Protein 6HMZ (pdb70)

B-factor: mean 32.83, std 10.63, range [16.43, 97.8]

Sequence (172 aa):
ANPKVFFDILIGKMKAGRVVMELFADVTPRTADNFRALCTGEKGIGQAGKALHYKGSAFHRIIPGFMCQGGDFTRGNGTGGESIYGAKFQDENFKLKHTGPGILSMANSGPNTNGSQFFICTDKTAWLDGKHVVFGKVVDGYNVVKAMEKVGSERGVTSEPVVIEDCGEIVA

Structure (mmCIF, N/CA/C/O backbone):
data_6HMZ
#
_entry.id   6HMZ
#
_cell.length_a   86.580
_cell.length_b   86.580
_cell.length_c   119.520
_cell.angle_alpha   90.000
_cell.angle_beta   90.000
_cell.angle_gamma   90.000
#
_symmetry.space_group_name_H-M   'I 41 2 2'
#
loop_
_entity.id
_entity.type
_entity.pdbx_description
1 polymer 'Peptidyl-prolyl cis-trans isomerase'
2 polymer Cyclosporin
3 non-polymer 'MAGNESIUM ION'
4 non-polymer 'MALONATE ION'
5 water water
#
loop_
_atom_site.group_PDB
_atom_site.id
_atom_site.type_symbol
_atom_site.label_atom_id
_atom_site.label_alt_id
_atom_site.label_comp_id
_atom_site.label_asym_id
_atom_site.label_entity_id
_atom_site.label_seq_id
_atom_site.pdbx_PDB_ins_code
_atom_site.Cartn_x
_atom_site.Cartn_y
_atom_site.Cartn_z
_atom_site.occupancy
_atom_site.B_iso_or_equiv
_atom_site.auth_seq_id
_atom_site.auth_comp_id
_atom_site.auth_asym_id
_atom_site.auth_atom_id
_atom_site.pdbx_PDB_model_num
ATOM 1 N N . ALA A 1 2 ? 17.716 -19.229 4.109 1.00 56.06 2 ALA X N 1
ATOM 2 C CA . ALA A 1 2 ? 18.169 -17.841 3.781 1.00 51.35 2 ALA X CA 1
ATOM 3 C C . ALA A 1 2 ? 18.477 -17.072 5.071 1.00 46.02 2 ALA X C 1
ATOM 4 O O . ALA A 1 2 ? 17.883 -17.285 6.115 1.00 45.94 2 ALA X O 1
ATOM 6 N N . ASN A 1 3 ? 19.451 -16.185 4.982 1.00 40.47 3 ASN X N 1
ATOM 7 C CA . ASN A 1 3 ? 19.882 -15.377 6.107 1.00 32.70 3 ASN X CA 1
ATOM 8 C C . ASN A 1 3 ? 18.799 -14.441 6.531 1.00 31.72 3 ASN X C 1
ATOM 9 O O . ASN A 1 3 ? 18.152 -13.819 5.712 1.00 33.59 3 ASN X O 1
ATOM 14 N N . PRO A 1 4 ? 18.564 -14.350 7.831 1.00 30.93 4 PRO X N 1
ATOM 15 C CA . PRO A 1 4 ? 17.527 -13.415 8.267 1.00 27.71 4 PRO X CA 1
ATOM 16 C C . PRO A 1 4 ? 17.869 -11.970 7.978 1.00 27.93 4 PRO X C 1
ATOM 17 O O . PRO A 1 4 ? 19.063 -11.590 7.823 1.00 25.45 4 PRO X O 1
ATOM 21 N N . LYS A 1 5 ? 16.826 -11.164 7.909 1.00 28.85 5 LYS X N 1
ATOM 22 C CA . LYS A 1 5 ? 16.984 -9.701 7.729 1.00 32.49 5 LYS X CA 1
ATOM 23 C C . LYS A 1 5 ? 16.155 -9.016 8.798 1.00 31.52 5 LYS X C 1
ATOM 24 O O . LYS A 1 5 ? 15.052 -9.463 9.130 1.00 25.27 5 LYS X O 1
ATOM 30 N N . VAL A 1 6 ? 16.753 -8.000 9.387 1.00 26.79 6 VAL X N 1
ATOM 31 C CA . VAL A 1 6 ? 16.150 -7.277 10.464 1.00 28.95 6 VAL X CA 1
ATOM 32 C C . VAL A 1 6 ? 16.322 -5.819 10.174 1.00 26.12 6 VAL X C 1
ATOM 33 O O . VAL A 1 6 ? 17.143 -5.464 9.321 1.00 25.46 6 VAL X O 1
ATOM 37 N N . PHE A 1 7 ? 15.542 -5.008 10.881 1.00 26.59 7 PHE X N 1
ATOM 38 C CA . PHE A 1 7 ? 15.565 -3.553 10.715 1.00 29.32 7 PHE X CA 1
ATOM 39 C C . PHE A 1 7 ? 15.547 -2.774 12.005 1.00 28.61 7 PHE X C 1
ATOM 40 O O . PHE A 1 7 ? 15.078 -3.280 13.061 1.00 28.83 7 PHE X O 1
ATOM 48 N N . PHE A 1 8 ? 16.079 -1.547 11.894 1.00 30.81 8 PHE X N 1
ATOM 49 C CA . PHE A 1 8 ? 15.911 -0.469 12.863 1.00 29.65 8 PHE X CA 1
ATOM 50 C C . PHE A 1 8 ? 15.240 0.727 12.188 1.00 28.92 8 PHE X C 1
ATOM 51 O O . PHE A 1 8 ? 15.704 1.165 11.123 1.00 29.94 8 PHE X O 1
ATOM 59 N N . ASP A 1 9 ? 14.190 1.261 12.796 1.00 29.47 9 ASP X N 1
ATOM 60 C CA . ASP A 1 9 ? 13.714 2.640 12.455 1.00 30.57 9 ASP X CA 1
ATOM 61 C C . ASP A 1 9 ? 14.399 3.629 13.380 1.00 32.31 9 ASP X C 1
ATOM 62 O O . ASP A 1 9 ? 14.229 3.556 14.593 1.00 33.94 9 ASP X O 1
ATOM 67 N N . ILE A 1 10 ? 15.255 4.482 12.808 1.00 31.20 10 ILE X N 1
ATOM 68 C CA . ILE A 1 10 ? 16.109 5.379 13.561 1.00 31.74 10 ILE X CA 1
ATOM 69 C C . ILE A 1 10 ? 15.505 6.782 13.738 1.00 37.07 10 ILE X C 1
ATOM 70 O O . ILE A 1 10 ? 14.996 7.367 12.788 1.00 38.71 10 ILE X O 1
ATOM 75 N N . LEU A 1 11 ? 15.597 7.292 14.965 1.00 41.27 11 LEU X N 1
ATOM 76 C CA . LEU A 1 11 ? 15.249 8.645 15.365 1.00 41.87 11 LEU X CA 1
ATOM 77 C C . LEU A 1 11 ? 16.546 9.376 15.677 1.00 44.08 11 LEU X C 1
ATOM 78 O O . LEU A 1 11 ? 17.397 8.845 16.417 1.00 42.46 11 LEU X O 1
ATOM 83 N N . ILE A 1 12 ? 16.737 10.569 15.109 1.00 43.71 12 ILE X N 1
ATOM 84 C CA . ILE A 1 12 ? 17.881 11.456 15.504 1.00 43.93 12 ILE X CA 1
ATOM 85 C C . ILE A 1 12 ? 17.242 12.743 16.036 1.00 50.12 12 ILE X C 1
ATOM 86 O O . ILE A 1 12 ? 16.588 13.463 15.274 1.00 49.29 12 ILE X O 1
ATOM 91 N N . GLY A 1 13 ? 17.408 13.021 17.335 1.00 50.67 13 GLY X N 1
ATOM 92 C CA . GLY A 1 13 ? 16.644 14.074 18.001 1.00 51.03 13 GLY X CA 1
ATOM 93 C C . GLY A 1 13 ? 15.154 13.833 17.825 1.00 52.31 13 GLY X C 1
ATOM 94 O O . GLY A 1 13 ? 14.668 12.749 18.051 1.00 50.37 13 GLY X O 1
ATOM 95 N N . LYS A 1 14 ? 14.450 14.839 17.338 1.00 60.20 14 LYS X N 1
ATOM 96 C CA . LYS A 1 14 ? 13.019 14.748 17.034 1.00 62.96 14 LYS X CA 1
ATOM 97 C C . LYS A 1 14 ? 12.764 14.022 15.697 1.00 59.74 14 LYS X C 1
ATOM 98 O O . LYS A 1 14 ? 11.676 13.498 15.476 1.00 52.42 14 LYS X O 1
ATOM 104 N N . MET A 1 15 ? 13.758 14.033 14.801 1.00 56.20 15 MET X N 1
ATOM 105 C CA . MET A 1 15 ? 13.574 13.671 13.367 1.00 57.64 15 MET X CA 1
ATOM 106 C C . MET A 1 15 ? 13.592 12.149 13.041 1.00 53.95 15 MET X C 1
ATOM 107 O O . MET A 1 15 ? 14.572 11.448 13.332 1.00 48.77 15 MET X O 1
ATOM 112 N N . LYS A 1 16 ? 12.551 11.650 12.382 1.00 49.29 16 LYS X N 1
ATOM 113 C CA . LYS A 1 16 ? 12.581 10.283 11.796 1.00 48.37 16 LYS X CA 1
ATOM 114 C C . LYS A 1 16 ? 13.611 10.167 10.667 1.00 46.88 16 LYS X C 1
ATOM 115 O O . LYS A 1 16 ? 13.443 10.750 9.628 1.00 46.93 16 LYS X O 1
ATOM 121 N N . ALA A 1 17 ? 14.709 9.460 10.896 1.00 43.21 17 ALA X N 1
ATOM 122 C CA . ALA A 1 17 ? 15.823 9.436 9.948 1.00 39.41 17 ALA X CA 1
ATOM 123 C C . ALA A 1 17 ? 15.688 8.376 8.859 1.00 39.00 17 ALA X C 1
ATOM 124 O O . ALA A 1 17 ? 16.378 8.442 7.865 1.00 40.00 17 ALA X O 1
ATOM 126 N N . GLY A 1 18 ? 14.834 7.376 9.051 1.00 40.72 18 GLY X N 1
ATOM 127 C CA . GLY A 1 18 ? 14.748 6.245 8.131 1.00 39.81 18 GLY X CA 1
ATOM 128 C C . GLY A 1 18 ? 15.022 4.860 8.715 1.00 42.66 18 GLY X C 1
ATOM 129 O O . GLY A 1 18 ? 15.339 4.692 9.904 1.00 38.23 18 GLY X O 1
ATOM 130 N N . ARG A 1 19 ? 14.887 3.873 7.825 1.00 35.72 19 ARG X N 1
ATOM 131 C CA . ARG A 1 19 ? 15.045 2.488 8.152 1.00 38.14 19 ARG X CA 1
ATOM 132 C C . ARG A 1 19 ? 16.404 1.974 7.673 1.00 33.94 19 ARG X C 1
ATOM 133 O O . ARG A 1 19 ? 16.813 2.215 6.542 1.00 34.83 19 ARG X O 1
ATOM 141 N N . VAL A 1 20 ? 17.140 1.363 8.597 1.00 36.98 20 VAL X N 1
ATOM 142 C CA . VAL A 1 20 ? 18.362 0.600 8.298 1.00 32.81 20 VAL X CA 1
ATOM 143 C C . VAL A 1 20 ? 17.925 -0.849 8.283 1.00 32.95 20 VAL X C 1
ATOM 144 O O . VAL A 1 20 ? 17.287 -1.300 9.227 1.00 35.88 20 VAL X O 1
ATOM 148 N N . VAL A 1 21 ? 18.217 -1.568 7.202 1.00 31.39 21 VAL X N 1
ATOM 149 C CA . VAL A 1 21 ? 17.881 -2.997 7.100 1.00 29.43 21 VAL X CA 1
ATOM 150 C C . VAL A 1 21 ? 19.225 -3.741 7.075 1.00 28.84 21 VAL X C 1
ATOM 151 O O . VAL A 1 21 ? 20.163 -3.277 6.414 1.00 29.58 21 VAL X O 1
ATOM 155 N N . MET A 1 22 ? 19.319 -4.856 7.783 1.00 30.22 22 MET X N 1
ATOM 156 C CA . MET A 1 22 ? 20.599 -5.593 7.918 1.00 29.31 22 MET X CA 1
ATOM 157 C C . MET A 1 22 ? 20.376 -7.066 7.661 1.00 28.89 22 MET X C 1
ATOM 158 O O . MET A 1 22 ? 19.364 -7.618 8.076 1.00 26.88 22 MET X O 1
ATOM 163 N N . GLU A 1 23 ? 21.345 -7.685 7.000 1.00 27.47 23 GLU X N 1
ATOM 164 C CA . GLU A 1 23 ? 21.347 -9.122 6.847 1.00 27.98 23 GLU X CA 1
ATOM 165 C C . GLU A 1 23 ? 22.252 -9.719 7.871 1.00 26.72 23 GLU X C 1
ATOM 166 O O . GLU A 1 23 ? 23.387 -9.239 8.069 1.00 25.85 23 GLU X O 1
ATOM 172 N N . LEU A 1 24 ? 21.809 -10.843 8.452 1.00 24.42 24 LEU X N 1
ATOM 173 C CA . LEU A 1 24 ? 22.564 -11.530 9.510 1.00 23.21 24 LEU X CA 1
ATOM 174 C C . LEU A 1 24 ? 23.112 -12.816 8.948 1.00 24.58 24 LEU X C 1
ATOM 175 O O . LEU A 1 24 ? 22.365 -13.640 8.446 1.00 24.36 24 LEU X O 1
ATOM 180 N N . PHE A 1 25 ? 24.402 -13.023 9.073 1.00 25.09 25 PHE X N 1
ATOM 181 C CA . PHE A 1 25 ? 25.032 -14.221 8.541 1.00 24.56 25 PHE X CA 1
ATOM 182 C C . PHE A 1 25 ? 24.819 -15.479 9.343 1.00 24.42 25 PHE X C 1
ATOM 183 O O . PHE A 1 25 ? 25.788 -16.100 9.846 1.00 28.73 25 PHE X O 1
ATOM 191 N N . ALA A 1 26 ? 23.558 -15.940 9.384 1.00 22.94 26 ALA X N 1
ATOM 192 C CA . ALA A 1 26 ? 23.252 -17.159 10.105 1.00 23.70 26 ALA X CA 1
ATOM 193 C C . ALA A 1 26 ? 23.999 -18.363 9.533 1.00 23.36 26 ALA X C 1
ATOM 194 O O . ALA A 1 26 ? 24.206 -19.325 10.243 1.00 26.71 26 ALA X O 1
ATOM 196 N N . ASP A 1 27 ? 24.369 -18.333 8.251 1.00 25.38 27 ASP X N 1
ATOM 197 C CA . ASP A 1 27 ? 25.174 -19.407 7.655 1.00 25.20 27 ASP X CA 1
ATOM 198 C C . ASP A 1 27 ? 26.609 -19.502 8.128 1.00 27.62 27 ASP X C 1
ATOM 199 O O . ASP A 1 27 ? 27.265 -20.549 7.923 1.00 27.52 27 ASP X O 1
ATOM 204 N N . VAL A 1 28 ? 27.133 -18.434 8.730 1.00 25.24 28 VAL X N 1
ATOM 205 C CA . VAL A 1 28 ? 28.484 -18.444 9.278 1.00 22.64 28 VAL X CA 1
ATOM 206 C C . VAL A 1 28 ? 28.536 -18.254 10.811 1.00 22.80 28 VAL X C 1
ATOM 207 O O . VAL A 1 28 ? 29.313 -18.918 11.506 1.00 21.16 28 VAL X O 1
ATOM 211 N N . THR A 1 29 ? 27.698 -17.372 11.346 1.00 22.38 29 THR X N 1
ATOM 212 C CA . THR A 1 29 ? 27.671 -17.105 12.786 1.00 22.89 29 THR X CA 1
ATOM 213 C C . THR A 1 29 ? 26.248 -17.267 13.256 1.00 21.82 29 THR X C 1
ATOM 214 O O . THR A 1 29 ? 25.599 -16.282 13.581 1.00 24.09 29 THR X O 1
ATOM 218 N N . PRO A 1 30 ? 25.695 -18.504 13.190 1.00 22.70 30 PRO X N 1
ATOM 219 C CA . PRO A 1 30 ? 24.296 -18.674 13.559 1.00 23.63 30 PRO X CA 1
ATOM 220 C C . PRO A 1 30 ? 23.977 -18.244 15.002 1.00 23.80 30 PRO X C 1
ATOM 221 O O . PRO A 1 30 ? 22.965 -17.582 15.247 1.00 22.96 30 PRO X O 1
ATOM 225 N N . ARG A 1 31 ? 24.839 -18.562 15.948 1.00 23.94 31 ARG X N 1
ATOM 226 C CA . ARG A 1 31 ? 24.541 -18.209 17.388 1.00 25.85 31 ARG X CA 1
ATOM 227 C C . ARG A 1 31 ? 24.542 -16.647 17.652 1.00 24.93 31 ARG X C 1
ATOM 228 O O . ARG A 1 31 ? 23.666 -16.090 18.347 1.00 22.13 31 ARG X O 1
ATOM 236 N N . THR A 1 32 ? 25.507 -15.966 17.045 1.00 23.66 32 THR X N 1
ATOM 237 C CA . THR A 1 32 ? 25.618 -14.520 17.160 1.00 21.71 32 THR X CA 1
ATOM 238 C C . THR A 1 32 ? 24.480 -13.847 16.429 1.00 23.03 32 THR X C 1
ATOM 239 O O . THR A 1 32 ? 23.841 -12.875 16.930 1.00 22.97 32 THR X O 1
ATOM 243 N N . ALA A 1 33 ? 24.200 -14.343 15.219 1.00 23.59 33 ALA X N 1
ATOM 244 C CA . ALA A 1 33 ? 23.083 -13.809 14.434 1.00 23.79 33 ALA X CA 1
ATOM 245 C C . ALA A 1 33 ? 21.784 -13.952 15.180 1.00 25.26 33 ALA X C 1
ATOM 246 O O . ALA A 1 33 ? 20.949 -12.998 15.177 1.00 24.76 33 ALA X O 1
ATOM 248 N N . ASP A 1 34 ? 21.544 -15.148 15.730 1.00 23.94 34 ASP X N 1
ATOM 249 C CA . ASP A 1 34 ? 20.249 -15.377 16.408 1.00 26.57 34 ASP X CA 1
ATOM 250 C C . ASP A 1 34 ? 20.017 -14.502 17.652 1.00 25.62 34 ASP X C 1
ATOM 251 O O . ASP A 1 34 ? 18.890 -13.981 17.853 1.00 23.68 34 ASP X O 1
ATOM 256 N N . ASN A 1 35 ? 21.090 -14.223 18.405 1.00 21.79 35 ASN X N 1
ATOM 257 C CA . ASN A 1 35 ? 21.034 -13.246 19.483 1.00 23.15 35 ASN X CA 1
ATOM 258 C C . ASN A 1 35 ? 20.561 -11.844 19.057 1.00 24.33 35 ASN X C 1
ATOM 259 O O . ASN A 1 35 ? 19.646 -11.239 19.629 1.00 26.34 35 ASN X O 1
ATOM 264 N N . PHE A 1 36 ? 21.174 -11.354 18.026 1.00 25.46 36 PHE X N 1
ATOM 265 C CA . PHE A 1 36 ? 20.880 -10.037 17.518 1.00 26.33 36 PHE X CA 1
ATOM 266 C C . PHE A 1 36 ? 19.443 -10.000 16.977 1.00 25.26 36 PHE X C 1
ATOM 267 O O . PHE A 1 36 ? 18.653 -9.063 17.251 1.00 26.98 36 PHE X O 1
ATOM 275 N N . ARG A 1 37 ? 19.102 -11.043 16.243 1.00 27.23 37 ARG X N 1
ATOM 276 C CA . ARG A 1 37 ? 17.769 -11.184 15.658 1.00 25.83 37 ARG X CA 1
ATOM 277 C C . ARG A 1 37 ? 16.698 -11.152 16.734 1.00 26.04 37 ARG X C 1
ATOM 278 O O . ARG A 1 37 ? 15.657 -10.459 16.603 1.00 24.46 37 ARG X O 1
ATOM 286 N N . ALA A 1 38 ? 16.901 -11.992 17.753 1.00 25.14 38 ALA X N 1
ATOM 287 C CA . ALA A 1 38 ? 15.934 -12.067 18.849 1.00 24.29 38 ALA X CA 1
ATOM 288 C C . ALA A 1 38 ? 15.855 -10.758 19.626 1.00 23.14 38 ALA X C 1
ATOM 289 O O . ALA A 1 38 ? 14.811 -10.384 20.118 1.00 21.54 38 ALA X O 1
ATOM 291 N N . LEU A 1 39 ? 16.964 -10.056 19.752 1.00 23.92 39 LEU X N 1
ATOM 292 C CA . LEU A 1 39 ? 16.911 -8.753 20.379 1.00 23.82 39 LEU X CA 1
ATOM 293 C C . LEU A 1 39 ? 16.150 -7.720 19.565 1.00 25.91 39 LEU X C 1
ATOM 294 O O . LEU A 1 39 ? 15.668 -6.719 20.126 1.00 26.66 39 LEU X O 1
ATOM 299 N N . CYS A 1 40 ? 16.060 -7.914 18.238 1.00 25.10 40 CYS X N 1
ATOM 300 C CA . CYS A 1 40 ? 15.302 -6.971 17.397 1.00 27.41 40 CYS X CA 1
ATOM 301 C C . CYS A 1 40 ? 13.820 -7.214 17.568 1.00 26.18 40 CYS X C 1
ATOM 302 O O . CYS A 1 40 ? 13.038 -6.266 17.558 1.00 26.94 40 CYS X O 1
ATOM 305 N N . THR A 1 41 ? 13.443 -8.480 17.685 1.00 24.98 41 THR X N 1
ATOM 306 C CA . THR A 1 41 ? 12.063 -8.869 17.893 1.00 27.45 41 THR X CA 1
ATOM 307 C C . THR A 1 41 ? 11.635 -8.719 19.347 1.00 28.83 41 THR X C 1
ATOM 308 O O . THR A 1 41 ? 10.522 -8.436 19.615 1.00 27.28 41 THR X O 1
ATOM 312 N N . GLY A 1 42 ? 12.507 -8.904 20.308 1.00 29.09 42 GLY X N 1
ATOM 313 C CA . GLY A 1 42 ? 12.051 -8.873 21.674 1.00 31.94 42 GLY X CA 1
ATOM 314 C C . GLY A 1 42 ? 11.383 -10.177 22.120 1.00 30.55 42 GLY X C 1
ATOM 315 O O . GLY A 1 42 ? 10.917 -10.268 23.243 1.00 31.40 42 GLY X O 1
ATOM 316 N N . GLU A 1 43 ? 11.420 -11.195 21.285 1.00 26.72 43 GLU X N 1
ATOM 317 C CA . GLU A 1 43 ? 10.669 -12.428 21.547 1.00 29.58 43 GLU X CA 1
ATOM 318 C C . GLU A 1 43 ? 11.096 -13.221 22.788 1.00 29.70 43 GLU X C 1
ATOM 319 O O . GLU A 1 43 ? 10.339 -14.043 23.247 1.00 31.32 43 GLU X O 1
ATOM 325 N N . LYS A 1 44 ? 12.325 -13.062 23.294 1.00 29.91 44 LYS X N 1
ATOM 326 C CA . LYS A 1 44 ? 12.734 -13.812 24.509 1.00 30.47 44 LYS X CA 1
ATOM 327 C C . LYS A 1 44 ? 12.209 -13.221 25.830 1.00 29.80 44 LYS X C 1
ATOM 328 O O . LYS A 1 44 ? 12.420 -13.829 26.891 1.00 30.50 44 LYS X O 1
ATOM 334 N N . GLY A 1 45 ? 11.511 -12.090 25.806 1.00 30.92 45 GLY X N 1
ATOM 335 C CA . GLY A 1 45 ? 10.904 -11.557 27.050 1.00 29.12 45 GLY X CA 1
ATOM 336 C C . GLY A 1 45 ? 11.924 -10.837 27.921 1.00 29.00 45 GLY X C 1
ATOM 337 O O . GLY A 1 45 ? 12.749 -10.045 27.431 1.00 27.38 45 GLY X O 1
ATOM 338 N N . ILE A 1 46 ? 11.845 -11.109 29.223 1.00 28.76 46 ILE X N 1
ATOM 339 C CA . ILE A 1 46 ? 12.573 -10.360 30.229 1.00 29.05 46 ILE X CA 1
ATOM 340 C C . ILE A 1 46 ? 13.875 -11.118 30.536 1.00 28.97 46 ILE X C 1
ATOM 341 O O . ILE A 1 46 ? 13.897 -12.346 30.605 1.00 26.91 46 ILE X O 1
ATOM 346 N N . GLY A 1 47 ? 14.962 -10.386 30.701 1.00 27.99 47 GLY X N 1
ATOM 347 C CA . GLY A 1 47 ? 16.216 -11.014 31.050 1.00 30.15 47 GLY X CA 1
ATOM 348 C C . GLY A 1 47 ? 16.545 -10.944 32.539 1.00 31.64 47 GLY X C 1
ATOM 349 O O . GLY A 1 47 ? 15.725 -10.556 33.350 1.00 29.95 47 GLY X O 1
ATOM 350 N N . GLN A 1 48 ? 17.797 -11.250 32.856 1.00 30.91 48 GLN X N 1
ATOM 351 C CA . GLN A 1 48 ? 18.292 -11.370 34.220 1.00 31.98 48 GLN X CA 1
ATOM 352 C C . GLN A 1 48 ? 18.487 -10.039 34.931 1.00 33.24 48 GLN X C 1
ATOM 353 O O . GLN A 1 48 ? 18.683 -10.013 36.153 1.00 36.27 48 GLN X O 1
ATOM 359 N N . ALA A 1 49 ? 18.415 -8.933 34.206 1.00 31.32 49 ALA X N 1
ATOM 360 C CA . ALA A 1 49 ? 18.378 -7.612 34.865 1.00 32.36 49 ALA X CA 1
ATOM 361 C C . ALA A 1 49 ? 16.937 -7.038 34.941 1.00 32.06 49 ALA X C 1
ATOM 362 O O . ALA A 1 49 ? 16.752 -5.889 35.333 1.00 28.68 49 ALA X O 1
ATOM 364 N N . GLY A 1 50 ? 15.927 -7.875 34.630 1.00 30.94 50 GLY X N 1
ATOM 365 C CA . GLY A 1 50 ? 14.521 -7.468 34.685 1.00 34.10 50 GLY X CA 1
ATOM 366 C C . GLY A 1 50 ? 14.185 -6.487 33.600 1.00 35.36 50 GLY X C 1
ATOM 367 O O . GLY A 1 50 ? 13.252 -5.750 33.724 1.00 40.17 50 GLY X O 1
ATOM 368 N N . LYS A 1 51 ? 14.963 -6.473 32.525 1.00 36.44 51 LYS X N 1
ATOM 369 C CA . LYS A 1 51 ? 14.721 -5.617 31.370 1.00 35.20 51 LYS X CA 1
ATOM 370 C C . LYS A 1 51 ? 14.415 -6.511 30.185 1.00 30.28 51 LYS X C 1
ATOM 371 O O . LYS A 1 51 ? 14.994 -7.609 30.032 1.00 27.70 51 LYS X O 1
ATOM 377 N N . ALA A 1 52 ? 13.500 -6.056 29.339 1.00 30.18 52 ALA X N 1
ATOM 378 C CA . ALA A 1 52 ? 13.145 -6.770 28.099 1.00 30.23 52 ALA X CA 1
ATOM 379 C C . ALA A 1 52 ? 14.411 -6.932 27.308 1.00 26.41 52 ALA X C 1
ATOM 380 O O . ALA A 1 52 ? 15.214 -6.005 27.204 1.00 25.58 52 ALA X O 1
ATOM 382 N N . LEU A 1 53 ? 14.580 -8.131 26.801 1.00 25.93 53 LEU X N 1
ATOM 383 C CA . LEU A 1 53 ? 15.632 -8.442 25.893 1.00 26.22 53 LEU X CA 1
ATOM 384 C C . LEU A 1 53 ? 15.225 -7.900 24.531 1.00 28.08 53 LEU X C 1
ATOM 385 O O . LEU A 1 53 ? 14.617 -8.620 23.706 1.00 28.49 53 LEU X O 1
ATOM 390 N N . HIS A 1 54 ? 15.512 -6.613 24.299 1.00 27.11 54 HIS X N 1
ATOM 391 C CA . HIS A 1 54 ? 14.895 -5.905 23.162 1.00 27.91 54 HIS X CA 1
ATOM 392 C C . HIS A 1 54 ? 15.628 -4.612 22.899 1.00 26.03 54 HIS X C 1
ATOM 393 O O . HIS A 1 54 ? 15.857 -3.860 23.806 1.00 24.00 54 HIS X O 1
ATOM 400 N N . TYR A 1 55 ? 16.012 -4.380 21.657 1.00 24.15 55 TYR X N 1
ATOM 401 C CA . TYR A 1 55 ? 16.705 -3.153 21.284 1.00 26.77 55 TYR X CA 1
ATOM 402 C C . TYR A 1 55 ? 15.725 -1.938 21.227 1.00 28.16 55 TYR X C 1
ATOM 403 O O . TYR A 1 55 ? 16.143 -0.806 21.286 1.00 29.15 55 TYR X O 1
ATOM 412 N N . LYS A 1 56 ? 14.427 -2.192 21.141 1.00 27.42 56 LYS X N 1
ATOM 413 C CA . LYS A 1 56 ? 13.472 -1.107 20.901 1.00 30.72 56 LYS X CA 1
ATOM 414 C C . LYS A 1 56 ? 13.585 -0.116 22.002 1.00 29.41 56 LYS X C 1
ATOM 415 O O . LYS A 1 56 ? 13.499 -0.467 23.167 1.00 30.06 56 LYS X O 1
ATOM 421 N N . GLY A 1 57 ? 13.807 1.139 21.642 1.00 32.21 57 GLY X N 1
ATOM 422 C CA . GLY A 1 57 ? 13.956 2.220 22.634 1.00 31.48 57 GLY X CA 1
ATOM 423 C C . GLY A 1 57 ? 15.373 2.586 22.977 1.00 35.97 57 GLY X C 1
ATOM 424 O O . GLY A 1 57 ? 15.584 3.634 23.596 1.00 35.29 57 GLY X O 1
ATOM 425 N N . SER A 1 58 ? 16.350 1.725 22.622 1.00 31.18 58 SER X N 1
ATOM 426 C CA . SER A 1 58 ? 17.729 1.874 23.081 1.00 28.03 58 SER X CA 1
ATOM 427 C C . SER A 1 58 ? 18.423 2.856 22.142 1.00 28.88 58 SER X C 1
ATOM 428 O O . SER A 1 58 ? 17.953 3.080 21.045 1.00 30.89 58 SER X O 1
ATOM 431 N N . ALA A 1 59 ? 19.541 3.434 22.553 1.00 30.59 59 ALA X N 1
ATOM 432 C CA . ALA A 1 59 ? 20.297 4.396 21.771 1.00 30.43 59 ALA X CA 1
ATOM 433 C C . ALA A 1 59 ? 21.683 3.966 21.281 1.00 33.47 59 ALA X C 1
ATOM 434 O O . ALA A 1 59 ? 22.296 3.064 21.811 1.00 30.62 59 ALA X O 1
ATOM 436 N N . PHE A 1 60 ? 22.185 4.659 20.258 1.00 32.65 60 PHE X N 1
ATOM 437 C CA . PHE A 1 60 ? 23.566 4.486 19.798 1.00 34.25 60 PHE X CA 1
ATOM 438 C C . PHE A 1 60 ? 24.307 5.500 20.617 1.00 34.97 60 PHE X C 1
ATOM 439 O O . PHE A 1 60 ? 24.271 6.679 20.329 1.00 40.37 60 PHE X O 1
ATOM 447 N N . HIS A 1 61 ? 24.937 5.019 21.676 1.00 33.91 61 HIS X N 1
ATOM 448 C CA . HIS A 1 61 ? 25.522 5.881 22.686 1.00 29.50 61 HIS X CA 1
ATOM 449 C C . HIS A 1 61 ? 26.918 6.318 22.300 1.00 32.17 61 HIS X C 1
ATOM 450 O O . HIS A 1 61 ? 27.404 7.249 22.857 1.00 30.36 61 HIS X O 1
ATOM 457 N N . ARG A 1 62 ? 27.599 5.670 21.369 1.00 29.51 62 ARG X N 1
ATOM 458 C CA . ARG A 1 62 ? 28.958 6.123 21.037 1.00 27.51 62 ARG X CA 1
ATOM 459 C C . ARG A 1 62 ? 29.103 6.057 19.560 1.00 30.49 62 ARG X C 1
ATOM 460 O O . ARG A 1 62 ? 29.082 4.948 18.983 1.00 32.28 62 ARG X O 1
ATOM 468 N N . ILE A 1 63 ? 29.156 7.237 18.924 1.00 31.92 63 ILE X N 1
ATOM 469 C CA . ILE A 1 63 ? 29.286 7.364 17.470 1.00 31.64 63 ILE X CA 1
ATOM 470 C C . ILE A 1 63 ? 30.531 8.176 17.175 1.00 37.48 63 ILE X C 1
ATOM 471 O O . ILE A 1 63 ? 30.649 9.318 17.613 1.00 32.68 63 ILE X O 1
ATOM 476 N N . ILE A 1 64 ? 31.439 7.563 16.416 1.00 38.06 64 ILE X N 1
ATOM 477 C CA . ILE A 1 64 ? 32.680 8.176 16.009 1.00 37.92 64 ILE X CA 1
ATOM 478 C C . ILE A 1 64 ? 32.742 8.287 14.467 1.00 43.65 64 ILE X C 1
ATOM 479 O O . ILE A 1 64 ? 32.994 7.279 13.746 1.00 36.30 64 ILE X O 1
ATOM 484 N N . PRO A 1 65 ? 32.557 9.526 13.937 1.00 45.66 65 PRO X N 1
ATOM 485 C CA . PRO A 1 65 ? 32.560 9.675 12.461 1.00 42.18 65 PRO X CA 1
ATOM 486 C C . PRO A 1 65 ? 33.801 9.066 11.798 1.00 37.96 65 PRO X C 1
ATOM 487 O O . PRO A 1 65 ? 34.904 9.183 12.307 1.00 38.07 65 PRO X O 1
ATOM 491 N N . GLY A 1 66 ? 33.580 8.319 10.714 1.00 37.84 66 GLY X N 1
ATOM 492 C CA . GLY A 1 66 ? 34.635 7.643 10.018 1.00 34.48 66 GLY X CA 1
ATOM 493 C C . GLY A 1 66 ? 35.144 6.333 10.590 1.00 33.89 66 GLY X C 1
ATOM 494 O O . GLY A 1 66 ? 36.017 5.740 9.997 1.00 35.82 66 GLY X O 1
ATOM 495 N N . PHE A 1 67 ? 34.611 5.909 11.731 1.00 33.08 67 PHE X N 1
ATOM 496 C CA . PHE A 1 67 ? 34.970 4.667 12.409 1.00 31.47 67 PHE X CA 1
ATOM 497 C C . PHE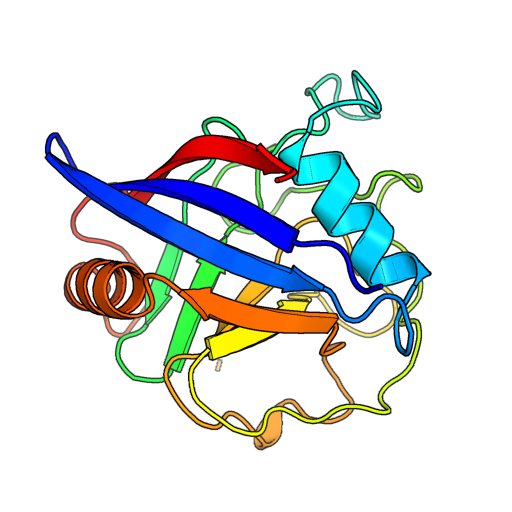 A 1 67 ? 33.720 3.730 12.502 1.00 30.54 67 PHE X C 1
ATOM 498 O O . PHE A 1 67 ? 33.655 2.708 11.783 1.00 30.14 67 PHE X O 1
ATOM 506 N N . MET A 1 68 ? 32.755 4.098 13.355 1.00 28.41 68 MET X N 1
ATOM 507 C CA . MET A 1 68 ? 31.556 3.268 13.596 1.00 27.76 68 MET X CA 1
ATOM 508 C C . MET A 1 68 ? 30.548 3.963 14.458 1.00 25.83 68 MET X C 1
ATOM 509 O O . MET A 1 68 ? 30.812 5.038 15.025 1.00 27.51 68 MET X O 1
ATOM 514 N N . CYS A 1 69 ? 29.367 3.353 14.470 1.00 27.37 69 CYS X N 1
ATOM 515 C CA . CYS A 1 69 ? 28.287 3.585 15.373 1.00 27.62 69 CYS X CA 1
ATOM 516 C C . CYS A 1 69 ? 28.039 2.372 16.310 1.00 27.22 69 CYS X C 1
ATOM 517 O O . CYS A 1 69 ? 27.780 1.258 15.842 1.00 26.82 69 CYS X O 1
ATOM 520 N N . GLN A 1 70 ? 28.078 2.622 17.619 1.00 25.03 70 GLN X N 1
ATOM 521 C CA . GLN A 1 70 ? 27.890 1.603 18.666 1.00 25.26 70 GLN X CA 1
ATOM 522 C C . GLN A 1 70 ? 26.590 1.752 19.415 1.00 25.87 70 GLN X C 1
ATOM 523 O O . GLN A 1 70 ? 26.268 2.822 19.925 1.00 25.73 70 GLN X O 1
ATOM 529 N N . GLY A 1 71 ? 25.850 0.660 19.512 1.00 22.60 71 GLY X N 1
ATOM 530 C CA . GLY A 1 71 ? 24.694 0.621 20.383 1.00 22.32 71 GLY X CA 1
ATOM 531 C C . GLY A 1 71 ? 24.500 -0.742 21.025 1.00 22.84 71 GLY X C 1
ATOM 532 O O . GLY A 1 71 ? 25.458 -1.513 21.192 1.00 21.79 71 GLY X O 1
ATOM 533 N N . GLY A 1 72 ? 23.258 -1.011 21.400 1.00 21.14 72 GLY X N 1
ATOM 534 C CA . GLY A 1 72 ? 22.855 -2.279 21.949 1.00 24.24 72 GLY X CA 1
ATOM 535 C C . GLY A 1 72 ? 22.810 -2.362 23.460 1.00 24.98 72 GLY X C 1
ATOM 536 O O . GLY A 1 72 ? 22.399 -3.411 23.982 1.00 26.18 72 GLY X O 1
ATOM 537 N N . ASP A 1 73 ? 23.225 -1.289 24.164 1.00 25.72 73 ASP X N 1
ATOM 538 C CA . ASP A 1 73 ? 23.192 -1.265 25.618 1.00 26.28 73 ASP X CA 1
ATOM 539 C C . ASP A 1 73 ? 21.801 -0.864 26.069 1.00 30.97 73 ASP X C 1
ATOM 540 O O . ASP A 1 73 ? 21.558 0.314 26.406 1.00 27.44 73 ASP X O 1
ATOM 545 N N . PHE A 1 74 ? 20.887 -1.851 26.084 1.00 30.91 74 PHE X N 1
ATOM 546 C CA . PHE A 1 74 ? 19.531 -1.570 26.459 1.00 28.87 74 PHE X CA 1
ATOM 547 C C . PHE A 1 74 ? 19.291 -1.674 27.984 1.00 33.24 74 PHE X C 1
ATOM 548 O O . PHE A 1 74 ? 18.151 -1.535 28.413 1.00 37.44 74 PHE X O 1
ATOM 556 N N . THR A 1 75 ? 20.301 -1.982 28.806 1.00 36.29 75 THR X N 1
ATOM 557 C CA . THR A 1 75 ? 20.098 -2.015 30.283 1.00 36.00 75 THR X CA 1
ATOM 558 C C . THR A 1 75 ? 20.672 -0.787 30.966 1.00 35.39 75 THR X C 1
ATOM 559 O O . THR A 1 75 ? 20.249 -0.431 31.999 1.00 31.64 75 THR X O 1
ATOM 563 N N . ARG A 1 76 ? 21.652 -0.144 30.403 1.00 37.07 76 ARG X N 1
ATOM 564 C CA . ARG A 1 76 ? 22.191 1.065 31.022 1.00 37.20 76 ARG X CA 1
ATOM 565 C C . ARG A 1 76 ? 22.394 2.197 30.057 1.00 38.18 76 ARG X C 1
ATOM 566 O O . ARG A 1 76 ? 22.750 3.276 30.480 1.00 44.77 76 ARG X O 1
ATOM 574 N N . GLY A 1 77 ? 22.215 1.999 28.754 1.00 37.50 77 GLY X N 1
ATOM 575 C CA . GLY A 1 77 ? 22.298 3.124 27.853 1.00 34.72 77 GLY X CA 1
ATOM 576 C C . GLY A 1 77 ? 23.658 3.792 27.774 1.00 38.21 77 GLY X C 1
ATOM 577 O O . GLY A 1 77 ? 23.733 4.802 27.175 1.00 41.03 77 GLY X O 1
ATOM 578 N N . ASN A 1 78 ? 24.738 3.242 28.330 1.00 35.24 78 ASN X N 1
ATOM 579 C CA . ASN A 1 78 ? 26.040 3.945 28.325 1.00 37.33 78 ASN X CA 1
ATOM 580 C C . ASN A 1 78 ? 27.264 3.172 27.960 1.00 36.90 78 ASN X C 1
ATOM 581 O O . ASN A 1 78 ? 28.371 3.737 27.997 1.00 31.45 78 ASN X O 1
ATOM 586 N N . GLY A 1 79 ? 27.113 1.880 27.674 1.00 35.84 79 GLY X N 1
ATOM 587 C CA . GLY A 1 79 ? 28.268 1.093 27.276 1.00 33.15 79 GLY X CA 1
ATOM 588 C C . GLY A 1 79 ? 28.665 0.134 28.327 1.00 31.58 79 GLY X C 1
ATOM 589 O O . GLY A 1 79 ? 29.445 -0.803 28.038 1.00 30.16 79 GLY X O 1
ATOM 590 N N . THR A 1 80 ? 28.135 0.312 29.540 1.00 29.16 80 THR X N 1
ATOM 591 C CA . THR A 1 80 ? 28.470 -0.613 30.629 1.00 32.56 80 THR X CA 1
ATOM 592 C C . THR A 1 80 ? 27.503 -1.791 30.750 1.00 29.49 80 THR X C 1
ATOM 593 O O . THR A 1 80 ? 27.843 -2.740 31.400 1.00 36.00 80 THR X O 1
ATOM 597 N N . GLY A 1 81 ? 26.357 -1.760 30.083 1.00 26.87 81 GLY X N 1
ATOM 598 C CA . GLY A 1 81 ? 25.297 -2.804 30.289 1.00 25.42 81 GLY X CA 1
ATOM 599 C C . GLY A 1 81 ? 25.087 -3.727 29.108 1.00 27.70 81 GLY X C 1
ATOM 600 O O . GLY A 1 81 ? 25.967 -3.923 28.320 1.00 27.63 81 GLY X O 1
ATOM 601 N N . GLY A 1 82 ? 23.887 -4.273 28.963 1.00 29.30 82 GLY X N 1
ATOM 602 C CA . GLY A 1 82 ? 23.581 -5.145 27.858 1.00 29.40 82 GLY X CA 1
ATOM 603 C C . GLY A 1 82 ? 23.707 -6.589 28.295 1.00 28.74 82 GLY X C 1
ATOM 604 O O . GLY A 1 82 ? 24.484 -6.906 29.157 1.00 26.19 82 GLY X O 1
ATOM 605 N N . GLU A 1 83 ? 22.913 -7.462 27.715 1.00 27.15 83 GLU X N 1
ATOM 606 C CA . GLU A 1 83 ? 23.021 -8.868 28.011 1.00 26.20 83 GLU X CA 1
ATOM 607 C C . GLU A 1 83 ? 22.507 -9.672 26.830 1.00 23.41 83 GLU X C 1
ATOM 608 O O . GLU A 1 83 ? 21.720 -9.175 26.059 1.00 21.04 83 GLU X O 1
ATOM 614 N N . SER A 1 84 ? 22.953 -10.921 26.712 1.00 20.77 84 SER X N 1
ATOM 615 C CA . SER A 1 84 ? 22.574 -11.774 25.596 1.00 21.75 84 SER X CA 1
ATOM 616 C C . SER A 1 84 ? 21.351 -12.574 25.974 1.00 20.52 84 SER X C 1
ATOM 617 O O . SER A 1 84 ? 21.067 -12.734 27.138 1.00 21.92 84 SER X O 1
ATOM 620 N N . ILE A 1 85 ? 20.697 -13.120 24.970 1.00 21.14 85 ILE X N 1
ATOM 621 C CA . ILE A 1 85 ? 19.630 -14.085 25.169 1.00 23.27 85 ILE X CA 1
ATOM 622 C C . ILE A 1 85 ? 20.149 -15.381 25.773 1.00 25.19 85 ILE X C 1
ATOM 623 O O . ILE A 1 85 ? 19.368 -16.212 26.178 1.00 25.08 85 ILE X O 1
ATOM 628 N N . TYR A 1 86 ? 21.465 -15.558 25.882 1.00 26.92 86 TYR X N 1
ATOM 629 C CA . TYR A 1 86 ? 21.963 -16.813 26.414 1.00 26.27 86 TYR X CA 1
ATOM 630 C C . TYR A 1 86 ? 22.230 -16.724 27.914 1.00 27.29 86 TYR X C 1
ATOM 631 O O . TYR A 1 86 ? 22.551 -17.721 28.478 1.00 23.88 86 TYR X O 1
ATOM 640 N N . GLY A 1 87 ? 22.095 -15.548 28.538 1.00 26.15 87 GLY X N 1
ATOM 641 C CA . GLY A 1 87 ? 22.475 -15.315 29.941 1.00 25.18 87 GLY X CA 1
ATOM 642 C C . GLY A 1 87 ? 23.791 -14.573 29.968 1.00 26.75 87 GLY X C 1
ATOM 643 O O . GLY A 1 87 ? 24.826 -15.108 29.657 1.00 27.20 87 GLY X O 1
ATOM 644 N N . ALA A 1 88 ? 23.754 -13.350 30.400 1.00 25.28 88 ALA X N 1
ATOM 645 C CA . ALA A 1 88 ? 24.916 -12.449 30.442 1.00 26.62 88 ALA X CA 1
ATOM 646 C C . ALA A 1 88 ? 25.715 -12.479 29.147 1.00 25.52 88 ALA X C 1
ATOM 647 O O . ALA A 1 88 ? 25.190 -12.089 28.111 1.00 32.61 88 ALA X O 1
ATOM 649 N N . LYS A 1 89 ? 26.954 -12.964 29.176 1.00 24.50 89 LYS X N 1
ATOM 650 C CA . LYS A 1 89 ? 27.807 -12.997 28.047 1.00 23.98 89 LYS X CA 1
ATOM 651 C C . LYS A 1 89 ? 27.940 -14.381 27.454 1.00 24.22 89 LYS X C 1
ATOM 652 O O . LYS A 1 89 ? 27.883 -15.376 28.171 1.00 26.62 89 LYS X O 1
ATOM 658 N N . PHE A 1 90 ? 28.193 -14.421 26.141 1.00 22.02 90 PHE X N 1
ATOM 659 C CA . PHE A 1 90 ? 28.449 -15.676 25.447 1.00 22.33 90 PHE X CA 1
ATOM 660 C C . PHE A 1 90 ? 29.813 -15.684 24.749 1.00 21.05 90 PHE X C 1
ATOM 661 O O . PHE A 1 90 ? 30.468 -14.669 24.519 1.00 20.97 90 PHE X O 1
ATOM 669 N N . GLN A 1 91 ? 30.234 -16.901 24.478 1.00 23.10 91 GLN X N 1
ATOM 670 C CA . GLN A 1 91 ? 31.499 -17.221 23.835 1.00 26.86 91 GLN X CA 1
ATOM 671 C C . GLN A 1 91 ? 31.633 -16.565 22.401 1.00 26.76 91 GLN X C 1
ATOM 672 O O . GLN A 1 91 ? 30.641 -16.428 21.703 1.00 27.02 91 GLN X O 1
ATOM 678 N N . ASP A 1 92 ? 32.828 -16.106 22.018 1.00 24.46 92 ASP X N 1
ATOM 679 C CA . ASP A 1 92 ? 33.120 -15.748 20.629 1.00 22.49 92 ASP X CA 1
ATOM 680 C C . ASP A 1 92 ? 32.907 -16.935 19.726 1.00 23.71 92 ASP X C 1
ATOM 681 O O . ASP A 1 92 ? 33.545 -17.979 19.924 1.00 26.84 92 ASP X O 1
ATOM 686 N N . GLU A 1 93 ? 31.960 -16.839 18.804 1.00 24.57 93 GLU X N 1
ATOM 687 C CA . GLU A 1 93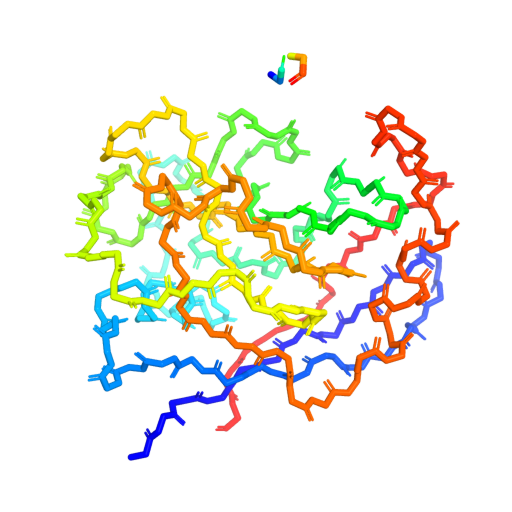 ? 31.481 -18.014 18.012 1.00 24.35 93 GLU X CA 1
ATOM 688 C C . GLU A 1 93 ? 32.574 -18.483 17.043 1.00 25.59 93 GLU X C 1
ATOM 689 O O . GLU A 1 93 ? 32.997 -19.615 17.109 1.00 25.11 93 GLU X O 1
ATOM 695 N N . ASN A 1 94 ? 33.059 -17.576 16.209 1.00 25.00 94 ASN X N 1
ATOM 696 C CA . ASN A 1 94 ? 34.248 -17.769 15.397 1.00 25.91 94 ASN X CA 1
ATOM 697 C C . ASN A 1 94 ? 34.702 -16.420 14.890 1.00 26.09 94 ASN X C 1
ATOM 698 O O . ASN A 1 94 ? 33.963 -15.399 15.043 1.00 25.11 94 ASN X O 1
ATOM 703 N N . PHE A 1 95 ? 35.879 -16.425 14.256 1.00 24.23 95 PHE X N 1
ATOM 704 C CA . PHE A 1 95 ? 36.432 -15.208 13.611 1.00 25.17 95 PHE X CA 1
ATOM 705 C C . PHE A 1 95 ? 36.602 -15.429 12.086 1.00 27.59 95 PHE X C 1
ATOM 706 O O . PHE A 1 95 ? 37.532 -14.978 11.472 1.00 25.11 95 PHE X O 1
ATOM 714 N N 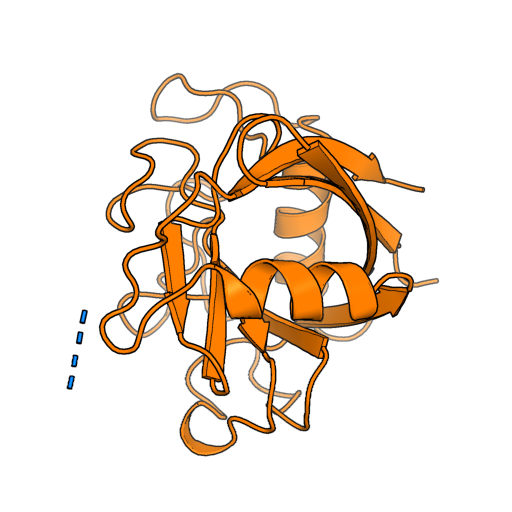. LYS A 1 96 ? 35.666 -16.124 11.475 1.00 26.71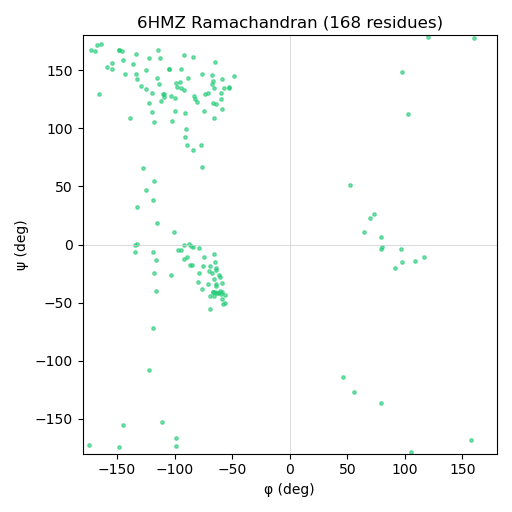 96 LYS X N 1
ATOM 715 C CA . LYS A 1 96 ? 35.785 -16.417 10.048 1.00 28.35 96 LYS X CA 1
ATOM 716 C C . LYS A 1 96 ? 35.697 -15.176 9.188 1.00 27.46 96 LYS X C 1
ATOM 717 O O . LYS A 1 96 ? 36.426 -15.040 8.197 1.00 29.11 96 LYS X O 1
ATOM 723 N N . LEU A 1 97 ? 34.792 -14.271 9.551 1.00 24.98 97 LEU X N 1
ATOM 724 C CA . LEU A 1 97 ? 34.607 -13.058 8.802 1.00 23.11 97 LEU X CA 1
ATOM 725 C C . LEU A 1 97 ? 35.418 -11.887 9.387 1.00 22.83 97 LEU X C 1
ATOM 726 O O . LEU A 1 97 ? 35.633 -11.748 10.619 1.00 21.96 97 LEU X O 1
ATOM 731 N N . LYS A 1 98 ? 35.764 -10.990 8.476 1.00 22.56 98 LYS X N 1
ATOM 732 C CA . LYS A 1 98 ? 36.641 -9.868 8.742 1.00 24.62 98 LYS X CA 1
ATOM 733 C C . LYS A 1 98 ? 35.848 -8.577 8.598 1.00 23.65 98 LYS X C 1
ATOM 734 O O . LYS A 1 98 ? 34.727 -8.571 8.101 1.00 21.27 98 LYS X O 1
ATOM 740 N N . HIS A 1 99 ? 36.486 -7.502 9.070 1.00 25.00 99 HIS X N 1
ATOM 741 C CA . HIS A 1 99 ? 35.952 -6.144 9.054 1.00 26.90 99 HIS X CA 1
ATOM 742 C C . HIS A 1 99 ? 36.380 -5.527 7.734 1.00 29.24 99 HIS X C 1
ATOM 743 O O . HIS A 1 99 ? 37.441 -4.880 7.618 1.00 29.27 99 HIS X O 1
ATOM 750 N N . THR A 1 100 ? 35.557 -5.805 6.729 1.00 27.71 100 THR X N 1
ATOM 751 C CA . THR A 1 100 ? 35.956 -5.608 5.339 1.00 25.61 100 THR X CA 1
ATOM 752 C C . THR A 1 100 ? 35.471 -4.307 4.784 1.00 26.24 100 THR X C 1
ATOM 753 O O . THR A 1 100 ? 35.863 -4.003 3.706 1.00 29.37 100 THR X O 1
ATOM 757 N N . GLY A 1 101 ? 34.678 -3.508 5.501 1.00 26.68 101 GLY X N 1
ATOM 758 C CA . GLY A 1 101 ? 34.258 -2.261 4.904 1.00 27.74 101 GLY X CA 1
ATOM 759 C C . GLY A 1 101 ? 33.045 -1.674 5.542 1.00 27.03 101 GLY X C 1
ATOM 760 O O . GLY A 1 101 ? 32.482 -2.259 6.444 1.00 31.33 101 GLY X O 1
ATOM 761 N N . PRO A 1 102 ? 32.630 -0.499 5.080 1.00 28.03 102 PRO X N 1
ATOM 762 C CA . PRO A 1 102 ? 31.434 0.169 5.602 1.00 28.10 102 PRO X CA 1
ATOM 763 C C . PRO A 1 102 ? 30.219 -0.760 5.683 1.00 31.50 102 PRO X C 1
ATOM 764 O O . PRO A 1 102 ? 30.046 -1.567 4.784 1.00 30.51 102 PRO X O 1
ATOM 768 N N . GLY A 1 103 ? 29.346 -0.624 6.677 1.00 29.47 103 GLY X N 1
ATOM 769 C CA . GLY A 1 103 ? 28.117 -1.452 6.742 1.00 27.48 103 GLY X CA 1
ATOM 770 C C . GLY A 1 103 ? 28.244 -2.758 7.536 1.00 25.72 103 GLY X C 1
ATOM 771 O O . GLY A 1 103 ? 27.237 -3.325 7.940 1.00 27.05 103 GLY X O 1
ATOM 772 N N . ILE A 1 104 ? 29.455 -3.244 7.741 1.00 24.81 104 ILE X N 1
ATOM 773 C CA . ILE A 1 104 ? 29.662 -4.443 8.510 1.00 27.98 104 ILE X CA 1
ATOM 774 C C . ILE A 1 104 ? 29.122 -4.306 9.958 1.00 27.15 104 ILE X C 1
ATOM 775 O O . ILE A 1 104 ? 29.393 -3.333 10.617 1.00 24.74 104 ILE X O 1
ATOM 780 N N . LEU A 1 105 ? 28.330 -5.286 10.413 1.00 27.22 105 LEU X N 1
ATOM 781 C CA . LEU A 1 105 ? 27.932 -5.434 11.820 1.00 26.96 105 LEU X CA 1
ATOM 782 C C . LEU A 1 105 ? 28.906 -6.336 12.512 1.00 25.60 105 LEU X C 1
ATOM 783 O O . LEU A 1 105 ? 29.227 -7.440 12.010 1.00 26.52 105 LEU X O 1
ATOM 788 N N . SER A 1 106 ? 29.345 -5.896 13.691 1.00 23.03 106 SER X N 1
ATOM 789 C CA . SER A 1 106 ? 30.264 -6.716 14.497 1.00 24.48 106 SER X CA 1
ATOM 790 C C . SER A 1 106 ? 29.939 -6.510 16.000 1.00 23.33 106 SER X C 1
ATOM 791 O O . SER A 1 106 ? 29.309 -5.518 16.401 1.00 22.60 106 SER X O 1
ATOM 794 N N . MET A 1 107 ? 30.361 -7.468 16.798 1.00 21.56 107 MET X N 1
ATOM 795 C CA . MET A 1 107 ? 30.079 -7.477 18.247 1.00 22.35 107 MET X CA 1
ATOM 796 C C . MET A 1 107 ? 31.085 -6.607 18.997 1.00 20.63 107 MET X C 1
ATOM 797 O O . MET A 1 107 ? 32.301 -6.779 18.852 1.00 22.60 107 MET X O 1
ATOM 802 N N . ALA A 1 108 ? 30.561 -5.704 19.807 1.00 20.59 108 ALA X N 1
ATOM 803 C CA . ALA A 1 108 ? 31.372 -5.012 20.821 1.00 24.30 108 ALA X CA 1
ATOM 804 C C . ALA A 1 108 ? 31.584 -6.016 21.957 1.00 23.42 108 ALA X C 1
ATOM 805 O O . ALA A 1 108 ? 30.746 -6.870 22.201 1.00 25.31 108 ALA X O 1
ATOM 807 N N . ASN A 1 109 ? 32.733 -5.946 22.616 1.00 22.92 109 ASN X N 1
ATOM 808 C CA . ASN A 1 109 ? 32.995 -6.784 23.813 1.00 23.23 109 ASN X CA 1
ATOM 809 C C . ASN A 1 109 ? 33.944 -6.055 24.868 1.00 27.42 109 ASN X C 1
ATOM 810 O O . ASN A 1 109 ? 34.227 -4.881 24.721 1.00 25.35 109 ASN X O 1
ATOM 815 N N . SER A 1 110 ? 34.334 -6.772 25.939 1.00 27.87 110 SER X N 1
ATOM 816 C CA . SER A 1 110 ? 35.327 -6.364 26.889 1.00 31.80 110 SER X CA 1
ATOM 817 C C . SER A 1 110 ? 36.409 -7.449 26.980 1.00 29.89 110 SER X C 1
ATOM 818 O O . SER A 1 110 ? 36.807 -7.792 28.070 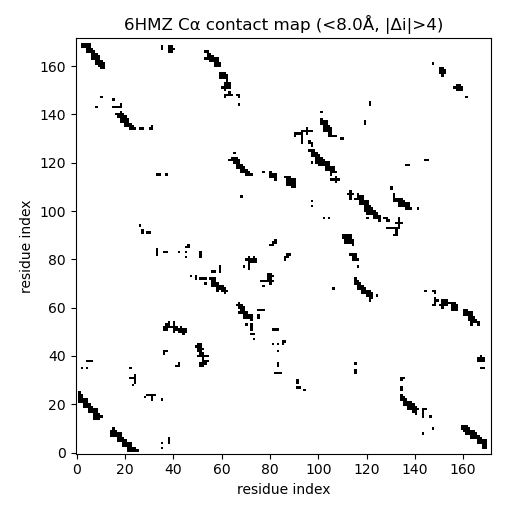1.00 34.27 110 SER X O 1
ATOM 821 N N . GLY A 1 111 ? 36.882 -7.935 25.849 1.00 25.31 111 GLY X N 1
ATOM 822 C CA . GLY A 1 111 ? 37.809 -9.077 25.792 1.00 26.95 111 GLY X CA 1
ATOM 823 C C . GLY A 1 111 ? 37.174 -10.387 25.320 1.00 26.35 111 GLY X C 1
ATOM 824 O O . GLY A 1 111 ? 35.943 -10.459 25.032 1.00 28.07 111 GLY X O 1
ATOM 825 N N . PRO A 1 112 ? 37.991 -11.455 25.284 1.00 29.09 112 PRO X N 1
ATOM 826 C CA . PRO A 1 112 ? 37.559 -12.746 24.825 1.00 29.67 112 PRO X CA 1
ATOM 827 C C . PRO A 1 112 ? 36.301 -13.214 25.536 1.00 29.09 112 PRO X C 1
ATOM 828 O O . PRO A 1 112 ? 36.164 -13.028 26.749 1.00 29.81 112 PRO X O 1
ATOM 832 N N . ASN A 1 113 ? 35.377 -13.748 24.759 1.00 28.54 113 ASN X N 1
ATOM 833 C CA . ASN A 1 113 ? 34.144 -14.355 25.265 1.00 26.67 113 ASN X CA 1
ATOM 834 C C . ASN A 1 113 ? 33.301 -13.515 26.218 1.00 26.32 113 ASN X C 1
ATOM 835 O O . ASN A 1 113 ? 32.887 -13.991 27.257 1.00 27.45 113 ASN X O 1
ATOM 840 N N . THR A 1 114 ? 33.017 -12.294 25.791 1.00 24.69 114 THR X N 1
ATOM 841 C CA . THR A 1 114 ? 32.256 -11.341 26.572 1.00 24.37 114 THR X CA 1
ATOM 842 C C . THR A 1 114 ? 31.146 -10.684 25.731 1.00 25.11 114 THR X C 1
ATOM 843 O O . THR A 1 114 ? 30.791 -9.513 25.948 1.00 23.89 114 THR X O 1
ATOM 847 N N . ASN A 1 115 ? 30.593 -11.448 24.779 1.00 23.90 115 ASN X N 1
ATOM 848 C CA . ASN A 1 115 ? 29.578 -10.947 23.893 1.00 25.58 115 ASN X CA 1
ATOM 849 C C . ASN A 1 115 ? 28.302 -10.837 24.687 1.00 23.98 115 ASN X C 1
ATOM 850 O O . ASN A 1 115 ? 27.896 -11.756 25.386 1.00 23.98 115 ASN X O 1
ATOM 855 N N . GLY A 1 116 ? 27.672 -9.677 24.620 1.00 25.49 116 GLY X N 1
ATOM 856 C CA . GLY A 1 116 ? 26.379 -9.482 25.240 1.00 22.95 116 GLY X CA 1
ATOM 857 C C . GLY A 1 116 ? 25.353 -9.044 24.193 1.00 24.33 116 GLY X C 1
ATOM 858 O O . GLY A 1 116 ? 24.853 -9.873 23.428 1.00 22.92 116 GLY X O 1
ATOM 859 N N . SER A 1 117 ? 24.960 -7.767 24.244 1.00 24.36 117 SER X N 1
ATOM 860 C CA . SER A 1 117 ? 24.029 -7.190 23.281 1.00 24.06 117 SER X CA 1
ATOM 861 C C . SER A 1 117 ? 24.627 -6.056 22.490 1.00 24.35 117 SER X C 1
ATOM 862 O O . SER A 1 117 ? 23.978 -5.540 21.600 1.00 27.25 117 SER X O 1
ATOM 865 N N . GLN A 1 118 ? 25.842 -5.620 22.810 1.00 25.79 118 GLN X N 1
ATOM 866 C CA . GLN A 1 118 ? 26.366 -4.419 22.168 1.00 25.07 118 GLN X CA 1
ATOM 867 C C . GLN A 1 118 ? 27.080 -4.811 20.893 1.00 24.24 118 GLN X C 1
ATOM 868 O O . GLN A 1 118 ? 27.799 -5.846 20.805 1.00 23.38 118 GLN X O 1
ATOM 874 N N . PHE A 1 119 ? 26.903 -3.933 19.921 1.00 25.05 119 PHE X N 1
ATOM 875 C CA . PHE A 1 119 ? 27.354 -4.157 18.567 1.00 24.52 119 PHE X CA 1
ATOM 876 C C . PHE A 1 119 ? 27.792 -2.822 17.972 1.00 25.20 119 PHE X C 1
ATOM 877 O O . PHE A 1 119 ? 27.462 -1.755 18.503 1.00 22.90 119 PHE X O 1
ATOM 885 N N . PHE A 1 120 ? 28.489 -2.905 16.838 1.00 24.09 120 PHE X N 1
ATOM 886 C CA . PHE A 1 120 ? 28.766 -1.729 16.054 1.00 25.01 120 PHE X CA 1
ATOM 887 C C . PHE A 1 120 ? 28.498 -1.922 14.576 1.00 27.52 120 PHE X C 1
ATOM 888 O O . PHE A 1 120 ? 28.621 -3.045 14.066 1.00 24.03 120 PHE X O 1
ATOM 896 N N . ILE A 1 121 ? 28.061 -0.833 13.930 1.00 26.17 121 ILE X N 1
ATOM 897 C CA . ILE A 1 121 ? 28.002 -0.753 12.473 1.00 27.16 121 ILE X CA 1
ATOM 898 C C . ILE A 1 121 ? 29.204 0.019 11.974 1.00 30.65 121 ILE X C 1
ATOM 899 O O . ILE A 1 121 ? 29.341 1.191 12.309 1.00 24.16 121 ILE X O 1
ATOM 904 N N . CYS A 1 122 ? 30.101 -0.631 11.234 1.00 28.25 122 CYS X N 1
ATOM 905 C CA . CYS A 1 122 ? 31.247 0.087 10.715 1.00 28.98 122 CYS X CA 1
ATOM 906 C C . CYS A 1 122 ? 30.875 1.132 9.661 1.00 32.20 122 CYS X C 1
ATOM 907 O O . CYS A 1 122 ? 29.976 0.931 8.841 1.00 29.28 122 CYS X O 1
ATOM 910 N N . THR A 1 123 ? 31.624 2.240 9.664 1.00 37.52 123 THR X N 1
ATOM 911 C CA . THR A 1 123 ? 31.503 3.238 8.608 1.00 34.75 123 THR X CA 1
ATOM 912 C C . THR A 1 123 ? 32.772 3.334 7.827 1.00 35.43 123 THR X C 1
ATOM 913 O O . THR A 1 123 ? 32.965 4.284 7.075 1.00 33.26 123 THR X O 1
ATOM 917 N N . ASP A 1 124 ? 33.597 2.300 7.936 1.00 31.68 124 ASP X N 1
ATOM 918 C CA . ASP A 1 124 ? 34.842 2.227 7.229 1.00 32.74 124 ASP X CA 1
ATOM 919 C C . ASP A 1 124 ? 35.313 0.775 7.417 1.00 32.66 124 ASP X C 1
ATOM 920 O O . ASP A 1 124 ? 34.747 0.019 8.210 1.00 34.58 124 ASP X O 1
ATOM 925 N N . LYS A 1 125 ? 36.292 0.363 6.643 1.00 29.48 125 LYS X N 1
ATOM 926 C CA . LYS A 1 125 ? 37.012 -0.861 6.897 1.00 29.12 125 LYS X CA 1
ATOM 927 C C . LYS A 1 125 ? 37.774 -0.775 8.233 1.00 30.36 125 LYS X C 1
ATOM 928 O O . LYS A 1 125 ? 38.594 0.100 8.408 1.00 32.30 125 LYS X O 1
ATOM 934 N N . THR A 1 126 ? 37.493 -1.671 9.188 1.00 30.87 126 THR X N 1
ATOM 935 C CA . THR A 1 126 ? 38.144 -1.608 10.540 1.00 28.25 126 THR X CA 1
ATOM 936 C C . THR A 1 126 ? 38.980 -2.858 10.831 1.00 29.48 126 THR X C 1
ATOM 937 O O . THR A 1 126 ? 38.825 -3.551 11.825 1.00 29.05 126 THR X O 1
ATOM 941 N N . ALA A 1 127 ? 39.891 -3.139 9.935 1.00 30.25 127 ALA X N 1
ATOM 942 C CA . ALA A 1 127 ? 40.601 -4.430 9.949 1.00 29.81 127 ALA X CA 1
ATOM 943 C C . ALA A 1 127 ? 41.464 -4.718 11.149 1.00 27.03 127 ALA X C 1
ATOM 944 O O . ALA A 1 127 ? 41.873 -5.856 11.390 1.00 28.54 127 ALA X O 1
ATOM 946 N N . TRP A 1 128 ? 41.836 -3.692 11.867 1.00 29.00 128 TRP X N 1
ATOM 947 C CA . TRP A 1 128 ? 42.612 -3.838 13.136 1.00 27.97 128 TRP X CA 1
ATOM 948 C C . TRP A 1 128 ? 41.829 -4.569 14.243 1.00 26.36 128 TRP X C 1
ATOM 949 O O . TRP A 1 128 ? 42.420 -5.000 15.229 1.00 27.85 128 TRP X O 1
ATOM 960 N N . LEU A 1 129 ? 40.510 -4.703 14.070 1.00 26.07 129 LEU X N 1
ATOM 961 C CA . LEU A 1 129 ? 39.646 -5.438 14.981 1.00 25.93 129 LEU X CA 1
ATOM 962 C C . LEU A 1 129 ? 39.487 -6.879 14.581 1.00 27.49 129 LEU X C 1
ATOM 963 O O . LEU A 1 129 ? 38.791 -7.631 15.296 1.00 26.65 129 LEU X O 1
ATOM 968 N N . ASP A 1 130 ? 40.120 -7.312 13.481 1.00 27.00 130 ASP X N 1
ATOM 969 C CA . ASP A 1 130 ? 39.872 -8.681 12.967 1.00 27.76 130 ASP X CA 1
ATOM 970 C C . ASP A 1 130 ? 40.396 -9.681 13.965 1.00 25.35 130 ASP X C 1
ATOM 971 O O . ASP A 1 130 ? 41.397 -9.452 14.554 1.00 23.24 130 ASP X O 1
ATOM 976 N N . GLY A 1 131 ? 39.688 -10.774 14.186 1.00 24.91 131 GLY X N 1
ATOM 977 C CA . GLY A 1 131 ? 40.116 -11.757 15.131 1.00 22.76 131 GLY X CA 1
ATOM 978 C C . GLY A 1 131 ? 39.835 -11.433 16.596 1.00 24.75 131 GLY X C 1
ATOM 979 O O . GLY A 1 131 ? 40.082 -12.268 17.426 1.00 22.98 131 GLY X O 1
ATOM 980 N N . LYS A 1 132 ? 39.298 -10.249 16.917 1.00 26.86 132 LYS X N 1
ATOM 981 C CA . LYS A 1 132 ? 38.899 -9.857 18.280 1.00 28.22 132 LYS X CA 1
ATOM 982 C C . LYS A 1 132 ? 37.423 -9.555 18.458 1.00 25.88 132 LYS X C 1
ATOM 983 O O . LYS A 1 132 ? 36.927 -9.580 19.595 1.00 25.26 132 LYS X O 1
ATOM 989 N N . HIS A 1 133 ? 36.750 -9.189 17.389 1.00 22.03 133 HIS X N 1
ATOM 990 C CA . HIS A 1 133 ? 35.340 -8.997 17.395 1.00 22.61 133 HIS X CA 1
ATOM 991 C C . HIS A 1 133 ? 34.711 -9.831 16.347 1.00 22.70 133 HIS X C 1
ATOM 992 O O . HIS A 1 133 ? 35.142 -9.816 15.218 1.00 23.87 133 HIS X O 1
ATOM 999 N N . VAL A 1 134 ? 33.627 -10.507 16.739 1.00 22.04 134 VAL X N 1
ATOM 1000 C CA . VAL A 1 134 ? 32.870 -11.340 15.821 1.00 21.39 134 VAL X CA 1
ATOM 1001 C C . VAL A 1 134 ? 31.993 -10.556 14.823 1.00 21.44 134 VAL X C 1
ATOM 1002 O O . VAL A 1 134 ? 31.022 -9.863 15.194 1.00 22.54 134 VAL X O 1
ATOM 1006 N N . VAL A 1 135 ? 32.360 -10.692 13.539 1.00 21.35 135 VAL X N 1
ATOM 1007 C CA . VAL A 1 135 ? 31.597 -10.141 12.424 1.00 20.28 135 VAL X CA 1
ATOM 1008 C C . VAL A 1 135 ? 30.408 -11.101 12.127 1.00 19.40 135 VAL X C 1
ATOM 1009 O O . VAL A 1 135 ? 30.618 -12.319 11.904 1.00 21.37 135 VAL X O 1
ATOM 1013 N N . PHE A 1 136 ? 29.191 -10.569 12.175 1.00 20.60 136 PHE X N 1
ATOM 1014 C CA . PHE A 1 136 ? 27.961 -11.397 12.026 1.00 23.18 136 PHE X CA 1
ATOM 1015 C C . PHE A 1 136 ? 26.901 -10.851 11.043 1.00 24.55 136 PHE X C 1
ATOM 1016 O O . PHE A 1 136 ? 25.810 -11.449 10.856 1.00 24.29 136 PHE X O 1
ATOM 1024 N N . GLY A 1 137 ? 27.157 -9.703 10.406 1.00 25.09 137 GLY X N 1
ATOM 1025 C CA . GLY A 1 137 ? 26.166 -9.238 9.456 1.00 25.33 137 GLY X CA 1
ATOM 1026 C C . GLY A 1 137 ? 26.622 -8.022 8.717 1.00 26.54 137 GLY X C 1
ATOM 1027 O O . GLY A 1 137 ? 27.793 -7.630 8.829 1.00 24.62 137 GLY X O 1
ATOM 1028 N N . LYS A 1 138 ? 25.713 -7.456 7.942 1.00 27.68 138 LYS X N 1
ATOM 1029 C CA . LYS A 1 138 ? 25.979 -6.178 7.256 1.00 31.48 138 LYS X CA 1
ATOM 1030 C C . LYS A 1 138 ? 24.691 -5.453 6.866 1.00 28.24 138 LYS X C 1
ATOM 1031 O O . LYS A 1 138 ? 23.634 -6.084 6.673 1.00 28.86 138 LYS X O 1
ATOM 1037 N N . VAL A 1 139 ? 24.785 -4.135 6.788 1.00 26.15 139 VAL X N 1
ATOM 1038 C CA . VAL A 1 139 ? 23.676 -3.279 6.330 1.00 28.08 139 VAL X CA 1
ATOM 1039 C C . VAL A 1 139 ? 23.551 -3.519 4.856 1.00 28.54 139 VAL X C 1
ATOM 1040 O O . VAL A 1 139 ? 24.565 -3.502 4.154 1.00 24.25 139 VAL X O 1
ATOM 1044 N N . VAL A 1 140 ? 22.323 -3.790 4.427 1.00 29.01 140 VAL X N 1
ATOM 1045 C CA . VAL A 1 140 ? 21.980 -3.997 3.004 1.00 30.49 140 VAL X CA 1
ATOM 1046 C C . VAL A 1 140 ? 21.015 -2.914 2.490 1.00 32.67 140 VAL X C 1
ATOM 1047 O O . VAL A 1 140 ? 20.824 -2.792 1.293 1.00 34.55 140 VAL X O 1
ATOM 1051 N N . ASP A 1 141 ? 20.399 -2.130 3.351 1.00 31.77 141 ASP X N 1
ATOM 1052 C CA . ASP A 1 141 ? 19.570 -1.022 2.865 1.00 34.27 141 ASP X CA 1
ATOM 1053 C C . ASP A 1 141 ? 19.516 0.045 3.937 1.00 34.37 141 ASP X C 1
ATOM 1054 O O . ASP A 1 141 ? 19.619 -0.289 5.127 1.00 33.46 141 ASP X O 1
ATOM 1059 N N . GLY A 1 142 ? 19.347 1.319 3.533 1.00 32.39 142 GLY X N 1
ATOM 1060 C CA . GLY A 1 142 ? 19.347 2.431 4.452 1.00 30.62 142 GLY X CA 1
ATOM 1061 C C . GLY A 1 142 ? 20.734 2.760 4.995 1.00 31.06 142 GLY X C 1
ATOM 1062 O O . GLY A 1 142 ? 20.872 3.336 6.080 1.00 33.63 142 GLY X O 1
ATOM 1063 N N . TYR A 1 143 ? 21.795 2.450 4.268 1.00 32.76 143 TYR X N 1
ATOM 1064 C CA . TYR A 1 143 ? 23.100 2.862 4.761 1.00 32.46 143 TYR X CA 1
ATOM 1065 C C . TYR A 1 143 ? 23.218 4.397 4.916 1.00 35.87 143 TYR X C 1
ATOM 1066 O O . TYR A 1 143 ? 24.034 4.886 5.677 1.00 32.29 143 TYR X O 1
ATOM 1075 N N . ASN A 1 144 ? 22.463 5.133 4.108 1.00 39.09 144 ASN X N 1
ATOM 1076 C CA . ASN A 1 144 ? 22.350 6.6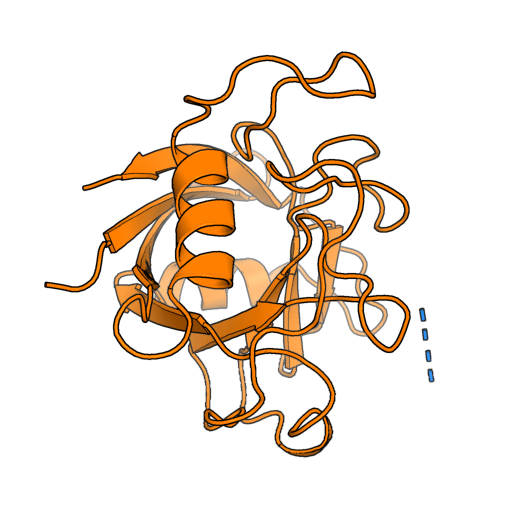27 4.181 1.00 42.45 144 ASN X CA 1
ATOM 1077 C C . ASN A 1 144 ? 21.842 7.116 5.542 1.00 38.24 144 ASN X C 1
ATOM 1078 O O . ASN A 1 144 ? 22.266 8.165 6.020 1.00 39.25 144 ASN X O 1
ATOM 1083 N N . VAL A 1 145 ? 20.979 6.331 6.182 1.00 36.90 145 VAL X N 1
ATOM 1084 C CA . VAL A 1 145 ? 20.543 6.592 7.576 1.00 37.18 145 VAL X CA 1
ATOM 1085 C C . VAL A 1 145 ? 21.722 6.512 8.574 1.00 38.41 145 VAL X C 1
ATOM 1086 O O . VAL A 1 145 ? 21.860 7.340 9.456 1.00 35.90 145 VAL X O 1
ATOM 1090 N N . VAL A 1 146 ? 22.587 5.517 8.375 1.00 38.10 146 VAL X N 1
ATOM 1091 C CA . VAL A 1 146 ? 23.831 5.348 9.132 1.00 34.55 146 VAL X CA 1
ATOM 1092 C C . VAL A 1 146 ? 24.785 6.546 8.910 1.00 39.42 146 VAL X C 1
ATOM 1093 O O . VAL A 1 146 ? 25.448 7.039 9.876 1.00 34.95 146 VAL X O 1
ATOM 1097 N N . LYS A 1 147 ? 24.873 6.994 7.644 1.00 37.95 147 LYS X N 1
ATOM 1098 C CA . LYS A 1 147 ? 25.611 8.235 7.321 1.00 41.68 147 LYS X CA 1
ATOM 1099 C C . LYS A 1 147 ? 25.080 9.413 8.106 1.00 35.23 147 LYS X C 1
ATOM 1100 O O . LYS A 1 147 ? 25.840 10.230 8.628 1.00 37.73 147 LYS X O 1
ATOM 1106 N N . ALA A 1 148 ? 23.763 9.499 8.176 1.00 33.67 148 ALA X N 1
ATOM 1107 C CA . ALA A 1 148 ? 23.117 10.569 8.911 1.00 35.03 148 ALA X CA 1
ATOM 1108 C C . ALA A 1 148 ? 23.410 10.482 10.441 1.00 42.03 148 ALA X C 1
ATOM 1109 O O . ALA A 1 148 ? 23.654 11.505 11.108 1.00 38.73 148 ALA X O 1
ATOM 1111 N N . MET A 1 149 ? 23.399 9.263 10.997 1.00 39.34 149 MET X N 1
ATOM 1112 C CA . MET A 1 149 ? 23.764 9.047 12.411 1.00 36.92 149 MET X CA 1
ATOM 1113 C C . MET A 1 149 ? 25.198 9.527 12.635 1.00 35.14 149 MET X C 1
ATOM 1114 O O . MET A 1 149 ? 25.543 10.174 13.627 1.00 32.80 149 MET X O 1
ATOM 1119 N N . GLU A 1 150 ? 26.032 9.196 11.675 1.00 35.66 150 GLU X N 1
ATOM 1120 C CA . GLU A 1 150 ? 27.451 9.403 11.809 1.00 41.93 150 GLU X CA 1
ATOM 1121 C C . GLU A 1 150 ? 27.773 10.917 11.876 1.00 46.34 150 GLU X C 1
ATOM 1122 O O . GLU A 1 150 ? 28.711 11.352 12.550 1.00 42.79 150 GLU X O 1
ATOM 1128 N N . LYS A 1 151 ? 26.940 11.726 11.224 1.00 52.27 151 LYS X N 1
ATOM 1129 C CA . LYS A 1 151 ? 27.142 13.168 11.253 1.00 57.16 151 LYS X CA 1
ATOM 1130 C C . LYS A 1 151 ? 26.836 13.782 12.643 1.00 51.43 151 LYS X C 1
ATOM 1131 O O . LYS A 1 151 ? 27.390 14.783 12.991 1.00 50.36 151 LYS X O 1
ATOM 1137 N N . VAL A 1 152 ? 26.028 13.113 13.456 1.00 50.47 152 VAL X N 1
ATOM 1138 C CA . VAL A 1 152 ? 25.641 13.560 14.815 1.00 40.16 152 VAL X CA 1
ATOM 1139 C C . VAL A 1 152 ? 26.643 13.157 15.918 1.00 41.63 152 VAL X C 1
ATOM 1140 O O . VAL A 1 152 ? 26.457 13.489 17.075 1.00 39.13 152 VAL X O 1
ATOM 1144 N N . GLY A 1 153 ? 27.718 12.449 15.557 1.00 40.53 153 GLY X N 1
ATOM 1145 C CA . GLY A 1 153 ? 28.654 11.880 16.525 1.00 40.24 153 GLY X CA 1
ATOM 1146 C C . GLY A 1 153 ? 29.851 12.784 16.653 1.00 48.98 153 GLY X C 1
ATOM 1147 O O . GLY A 1 153 ? 29.866 13.885 16.131 1.00 48.16 153 GLY X O 1
ATOM 1148 N N . SER A 1 154 ? 30.855 12.351 17.380 1.00 45.97 154 SER X N 1
ATOM 1149 C CA . SER A 1 154 ? 31.968 13.233 17.679 1.00 47.00 154 SER X CA 1
ATOM 1150 C C . SER A 1 154 ? 33.188 12.393 17.776 1.00 47.75 154 SER X C 1
ATOM 1151 O O . SER A 1 154 ? 33.088 11.182 17.831 1.00 45.50 154 SER X O 1
ATOM 1154 N N . GLU A 1 155 ? 34.344 13.024 17.793 1.00 49.98 155 GLU X N 1
ATOM 1155 C CA . GLU A 1 155 ? 35.572 12.265 17.813 1.00 50.62 155 GLU X CA 1
ATOM 1156 C C . GLU A 1 155 ? 35.697 11.360 19.041 1.00 48.12 155 GLU X C 1
ATOM 1157 O O . GLU A 1 155 ? 36.134 10.230 18.940 1.00 49.89 155 GLU X O 1
ATOM 1163 N N . ARG A 1 156 ? 35.288 11.830 20.194 1.00 50.46 156 ARG X N 1
ATOM 1164 C CA . ARG A 1 156 ? 35.407 11.012 21.383 1.00 50.75 156 ARG X CA 1
ATOM 1165 C C . ARG A 1 156 ? 34.135 10.166 21.542 1.00 51.80 156 ARG X C 1
ATOM 1166 O O . ARG A 1 156 ? 34.090 9.302 22.373 1.00 53.24 156 ARG X O 1
ATOM 1174 N N . GLY A 1 157 ? 33.095 10.431 20.771 1.00 44.22 157 GLY X N 1
ATOM 1175 C CA . GLY A 1 157 ? 32.021 9.500 20.658 1.00 41.72 157 GLY X CA 1
ATOM 1176 C C . GLY A 1 157 ? 30.716 10.004 21.169 1.00 42.38 157 GLY X C 1
ATOM 1177 O O . GLY A 1 157 ? 29.690 9.375 20.919 1.00 40.90 157 GLY X O 1
ATOM 1178 N N . VAL A 1 158 ? 30.713 11.134 21.867 1.00 44.82 158 VAL X N 1
ATOM 1179 C CA . VAL A 1 158 ? 29.450 11.737 22.321 1.00 43.76 158 VAL X CA 1
ATOM 1180 C C . VAL A 1 158 ? 28.640 12.249 21.127 1.00 41.34 158 VAL X C 1
ATOM 1181 O O . VAL A 1 158 ? 29.173 12.831 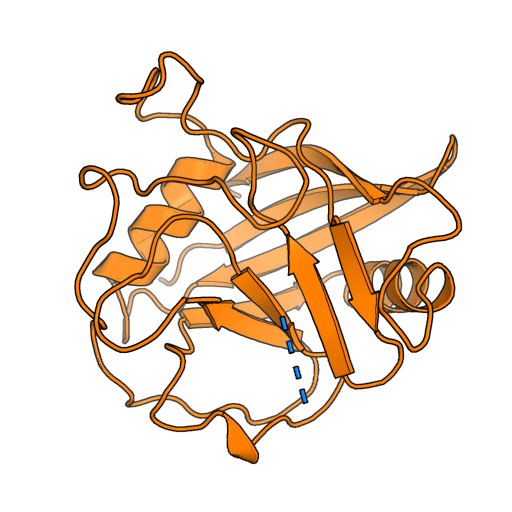20.196 1.00 44.46 158 VAL X O 1
ATOM 1185 N N . THR A 1 159 ? 27.341 12.006 21.173 1.00 39.99 159 THR X N 1
ATOM 1186 C CA . THR A 1 159 ? 26.446 12.397 20.136 1.00 41.06 159 THR X CA 1
ATOM 1187 C C . THR A 1 159 ? 25.758 13.708 20.530 1.00 43.71 159 THR X C 1
ATOM 1188 O O . THR A 1 159 ? 25.281 13.871 21.652 1.00 44.07 159 THR X O 1
ATOM 1192 N N . SER A 1 160 ? 25.680 14.620 19.577 1.00 48.12 160 SER X N 1
ATOM 1193 C CA . SER A 1 160 ? 25.084 15.928 19.796 1.00 48.65 160 SER X CA 1
ATOM 1194 C C . SER A 1 160 ? 23.595 15.836 19.622 1.00 48.54 160 SER X C 1
ATOM 1195 O O . SER A 1 160 ? 22.922 16.805 19.777 1.00 53.37 160 SER X O 1
ATOM 1198 N N . GLU A 1 161 ? 23.080 14.669 19.274 1.00 56.37 161 GLU X N 1
ATOM 1199 C CA . GLU A 1 161 ? 21.644 14.412 19.245 1.00 52.74 161 GLU X CA 1
ATOM 1200 C C . GLU A 1 161 ? 21.448 12.979 19.718 1.00 50.56 161 GLU X C 1
ATOM 1201 O O . GLU A 1 161 ? 22.285 12.121 19.415 1.00 49.94 161 GLU X O 1
ATOM 1207 N N . PRO A 1 162 ? 20.336 12.703 20.421 1.00 46.07 162 PRO X N 1
ATOM 1208 C CA . PRO A 1 162 ? 20.046 11.304 20.756 1.00 44.06 162 PRO X CA 1
ATOM 1209 C C . PRO A 1 162 ? 19.720 10.471 19.506 1.00 45.93 162 PRO X C 1
ATOM 1210 O O . PRO A 1 162 ? 18.774 10.822 18.776 1.00 42.63 162 PRO X O 1
ATOM 1214 N N . VAL A 1 163 ? 20.499 9.396 19.267 1.00 39.41 163 VAL X N 1
ATOM 1215 C CA . VAL A 1 163 ? 20.247 8.495 18.155 1.00 36.86 163 VAL X CA 1
ATOM 1216 C C . VAL A 1 163 ? 19.575 7.252 18.703 1.00 36.26 163 VAL X C 1
ATOM 1217 O O . VAL A 1 163 ? 20.203 6.449 19.366 1.00 38.11 163 VAL X O 1
ATOM 1221 N N . VAL A 1 164 ? 18.293 7.102 18.458 1.00 38.51 164 VAL X N 1
ATOM 1222 C CA . VAL A 1 164 ? 17.537 5.997 19.049 1.00 35.76 164 VAL X CA 1
ATOM 1223 C C . VAL A 1 164 ? 16.816 5.125 18.053 1.00 34.29 164 VAL X C 1
ATOM 1224 O O . VAL A 1 164 ? 16.430 5.547 16.967 1.00 35.92 164 VAL X O 1
ATOM 1228 N N . ILE A 1 165 ? 16.688 3.869 18.462 1.00 30.13 165 ILE X N 1
ATOM 1229 C CA . ILE A 1 165 ? 16.027 2.840 17.735 1.00 32.06 165 ILE X CA 1
ATOM 1230 C C . ILE A 1 165 ? 14.588 2.900 18.231 1.00 32.89 165 ILE X C 1
ATOM 1231 O O . ILE A 1 165 ? 14.227 2.303 19.242 1.00 32.36 165 ILE X O 1
ATOM 1236 N N . GLU A 1 166 ? 13.790 3.668 17.502 1.00 33.82 166 GLU X N 1
ATOM 1237 C CA . GLU A 1 166 ? 12.391 3.901 17.826 1.00 35.13 166 GLU X CA 1
ATOM 1238 C C . GLU A 1 166 ? 11.560 2.651 17.586 1.00 33.26 166 GLU X C 1
ATOM 1239 O O . GLU A 1 166 ? 10.623 2.408 18.294 1.00 33.59 166 GLU X O 1
ATOM 1245 N N . ASP A 1 167 ? 11.901 1.861 16.576 1.00 32.59 167 ASP X N 1
ATOM 1246 C CA . ASP A 1 167 ? 11.259 0.548 16.396 1.00 33.54 167 ASP X CA 1
ATOM 1247 C C . ASP A 1 167 ? 12.288 -0.370 15.766 1.00 31.51 167 ASP X C 1
ATOM 1248 O O . ASP A 1 167 ? 13.369 0.104 15.296 1.00 31.09 167 ASP X O 1
ATOM 1253 N N . CYS A 1 168 ? 11.980 -1.665 15.773 1.00 27.38 168 CYS X N 1
ATOM 1254 C CA . CYS A 1 168 ? 12.903 -2.683 15.243 1.00 28.05 168 CYS X CA 1
ATOM 1255 C C . CYS A 1 168 ? 12.218 -3.997 15.098 1.00 28.46 168 CYS X C 1
ATOM 1256 O O . CYS A 1 168 ? 11.105 -4.141 15.503 1.00 30.01 168 CYS X O 1
ATOM 1259 N N . GLY A 1 169 ? 12.862 -4.970 14.474 1.00 30.70 169 GLY X N 1
ATOM 1260 C CA . GLY A 1 169 ? 12.230 -6.229 14.235 1.00 27.56 169 GLY X CA 1
ATOM 1261 C C . GLY A 1 169 ? 12.803 -7.035 13.115 1.00 27.91 169 GLY X C 1
ATOM 1262 O O . GLY A 1 169 ? 13.878 -6.730 12.581 1.00 29.80 169 GLY X O 1
ATOM 1263 N N . GLU A 1 170 ? 12.069 -8.077 12.745 1.00 27.70 170 GLU X N 1
ATOM 1264 C CA . GLU A 1 170 ? 12.490 -8.945 11.667 1.00 32.92 170 GLU X CA 1
ATOM 1265 C C . GLU A 1 170 ? 11.638 -8.651 10.399 1.00 35.57 170 GLU X C 1
ATOM 1266 O O . GLU A 1 170 ? 10.552 -8.221 10.482 1.00 31.72 170 GLU X O 1
ATOM 1272 N N . ILE A 1 171 ? 12.159 -8.850 9.216 1.00 39.87 171 ILE X N 1
ATOM 1273 C CA . ILE A 1 171 ? 11.346 -8.697 7.985 1.00 39.49 171 ILE X CA 1
ATOM 1274 C C . ILE A 1 171 ? 10.913 -10.077 7.489 1.00 37.89 171 ILE X C 1
ATOM 1275 O O . ILE A 1 171 ? 11.813 -10.878 7.303 1.00 36.83 171 ILE X O 1
ATOM 1313 N N . VAL B 2 5 ? 36.326 2.087 27.773 1.00 30.24 5 VAL A N 1
ATOM 1314 C CA . VAL B 2 5 ? 36.718 2.605 26.473 1.00 35.38 5 VAL A CA 1
ATOM 1315 C C . VAL B 2 5 ? 38.205 2.857 26.490 1.00 37.22 5 VAL A C 1
ATOM 1316 O O . VAL B 2 5 ? 38.647 3.391 27.460 1.00 38.98 5 VAL A O 1
ATOM 1329 N N . ALA B 2 7 ? 42.425 3.353 24.315 1.00 38.04 7 ALA A N 1
ATOM 1330 C CA . ALA B 2 7 ? 43.024 4.239 23.336 1.00 38.04 7 ALA A CA 1
ATOM 1331 C C . ALA B 2 7 ? 42.750 3.748 21.917 1.00 39.64 7 ALA A C 1
ATOM 1332 O O . ALA B 2 7 ? 42.285 2.611 21.722 1.00 33.72 7 ALA A O 1
#

Secondary structure (DSSP, 8-state):
--/---EEEEEEEETTEEEEEEEEEE-TTT-HHHHHHHHHHHHTTT-B-TTSSBS--TT-B--EEETTTEEEE--TTTSSSS----TTSS-B------S---STTEEEE--SSTT-B-S-EEEESS--GGGTTTS-EEEEEEE-HHHHHHHHHT--SSS--SS-EEEEEEEE-

Nearest PDB structures (foldseek):
  6hmz-assembly1_X  TM=1.006E+00  e=1.446E-38  Brassica napus
  4jjm-assembly2_B  TM=1.001E+00  e=6.947E-33  Citrus sinensis
  2igw-assembly1_A  TM=9.990E-01  e=2.617E-32  Caenorhabditis elegans
  4hy7-assembly1_A  TM=1.001E+00  e=6.867E-32  Triticum aestivum
  4jcp-assembly1_A  TM=9.998E-01  e=1.416E-31  Brugia malayi

Foldseek 3Di:
DFWKKWFQKDWFNDRLDIWIKTWPCVVQVPVSVQQQCQQALVLQAAPLRHGSHQAWAFQFFAAAQFKTKTFQPPPNHPPHFATSV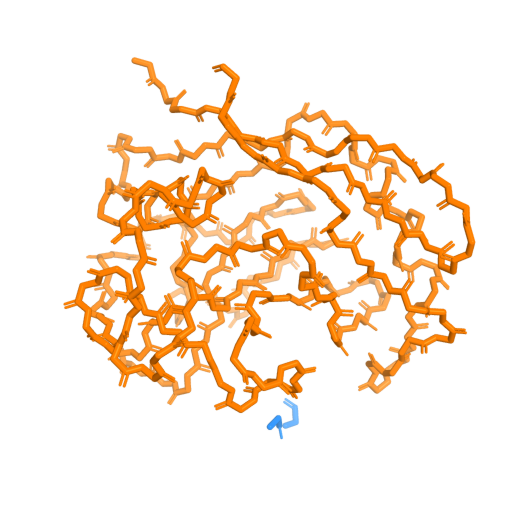HQWAAQRDQPDFQAFFFWKKFDADWGGRGGGMIIGTHTRPRVCRPTIGTTIGTDPDVVSVVVQNVQAHNRGGGVTTMGRNHMHTD

Radius of gyration: 14.3 Å; Cα contacts (8 Å, |Δi|>4): 465; chains: 2; bounding box: 32×35×32 Å

Solvent-accessible surface area: 7784 Å² total